Protein AF-A0A7S0VU84-F1 (afdb_monomer)

Secondary structure (DSSP, 8-state):
--------HHHHHHHHHS--STTS--PPPPPPHHHHHHHHHHHHTT-GGG-TTSEEEEEEESSGGGHHHHHH-TT-EEEEEEE---TTS-GGGGTT---EEEEEE---HHHHHTT-TTPPEEEEEEEHHHHHHIIIIIHHHHHHHHHHTT-

Radius of gyration: 16.92 Å; Cα contacts (8 Å, |Δi|>4): 179; chains: 1; bounding box: 40×41×46 Å

Sequence (151 aa):
RYVTTFESWEKAKISFSSMDSEEGVKWAKVKGPGRAFEKILRSYGGDTSRLLDLCRQNILFEAVGDLRVIAADTDVKILRIKNRLSEKRSGKDSGGYRDLLINIRIPTEETSTLGLDTHVCEVQLILTGFAKLKTLTGHRRYVQYRNAKGE

Solvent-accessible surface area (backbone atoms only — not comparable to full-atom values): 8920 Å² total; per-residue (Å²): 135,86,83,76,82,84,71,54,71,69,54,54,51,51,68,41,67,76,43,98,48,100,83,44,85,79,78,60,69,65,57,54,66,71,64,49,54,52,45,24,49,65,61,46,76,61,41,65,91,71,61,46,57,45,44,40,42,75,47,77,32,93,59,82,73,60,58,56,58,60,72,67,37,87,58,46,45,80,76,46,78,51,76,46,65,52,81,91,53,65,54,77,84,46,73,66,58,43,33,39,40,32,37,29,27,45,65,40,74,69,30,48,77,70,72,40,31,83,47,49,32,26,38,34,42,28,40,50,77,47,49,58,52,42,71,80,57,42,49,65,53,41,53,53,55,36,52,75,71,58,90

Organism: NCBI:txid464990

pLDDT: mean 76.12, std 18.34, range [30.75, 96.69]

Mean predicted aligned error: 9.65 Å

Structure (mmCIF, N/CA/C/O backbone):
data_AF-A0A7S0VU84-F1
#
_entry.id   AF-A0A7S0VU84-F1
#
loop_
_atom_site.group_PDB
_atom_site.id
_atom_site.type_symbol
_atom_site.label_atom_id
_atom_site.label_alt_id
_atom_site.label_comp_id
_atom_site.label_asym_id
_atom_site.label_entity_id
_atom_site.label_seq_id
_atom_site.pdbx_PDB_ins_code
_atom_site.Cartn_x
_atom_site.Cartn_y
_atom_site.Cartn_z
_atom_site.occupancy
_atom_site.B_iso_or_equiv
_atom_site.auth_seq_id
_atom_site.auth_comp_id
_atom_site.auth_asym_id
_atom_site.auth_atom_id
_atom_site.pdbx_PDB_model_num
ATOM 1 N N . ARG A 1 1 ? 9.376 1.992 26.069 1.00 33.91 1 ARG A N 1
ATOM 2 C CA . ARG A 1 1 ? 7.969 2.459 26.056 1.00 33.91 1 ARG A CA 1
ATOM 3 C C . ARG A 1 1 ? 7.900 3.560 25.012 1.00 33.91 1 ARG A C 1
ATOM 5 O O . ARG A 1 1 ? 8.429 4.626 25.277 1.00 33.91 1 ARG A O 1
ATOM 12 N N . TYR A 1 2 ? 7.386 3.275 23.817 1.00 32.75 2 TYR A N 1
ATOM 13 C CA . TYR A 1 2 ? 7.147 4.319 22.821 1.00 32.75 2 TYR A CA 1
ATOM 14 C C . TYR A 1 2 ? 5.818 4.973 23.183 1.00 32.75 2 TYR A C 1
ATOM 16 O O . TYR A 1 2 ? 4.806 4.283 23.283 1.00 32.75 2 TYR A O 1
ATOM 24 N N . VAL A 1 3 ? 5.852 6.264 23.498 1.00 30.75 3 VAL A N 1
ATOM 25 C CA . VAL A 1 3 ? 4.644 7.067 23.676 1.00 30.75 3 VAL A CA 1
ATOM 26 C C . VAL A 1 3 ? 4.211 7.464 22.272 1.00 30.75 3 VAL A C 1
ATOM 28 O O . VAL A 1 3 ? 4.841 8.314 21.655 1.00 30.75 3 VAL A O 1
ATOM 31 N N . THR A 1 4 ? 3.193 6.804 21.731 1.00 43.62 4 THR A N 1
ATOM 32 C CA . THR A 1 4 ? 2.531 7.240 20.500 1.00 43.62 4 THR A CA 1
ATOM 33 C C . THR A 1 4 ? 1.415 8.198 20.883 1.00 43.62 4 THR A C 1
ATOM 35 O O . THR A 1 4 ? 0.295 7.788 21.172 1.00 43.62 4 THR A O 1
ATOM 38 N N . THR A 1 5 ? 1.715 9.494 20.923 1.00 44.09 5 THR A N 1
ATOM 39 C CA . THR A 1 5 ? 0.667 10.514 20.844 1.00 44.09 5 THR A CA 1
ATOM 40 C C . THR A 1 5 ? 0.050 10.432 19.454 1.00 44.09 5 THR A C 1
ATOM 42 O O . THR A 1 5 ? 0.714 10.708 18.458 1.00 44.09 5 THR A O 1
ATOM 45 N N . PHE A 1 6 ? -1.198 9.976 19.386 1.00 45.72 6 PHE A N 1
ATOM 46 C CA . PHE A 1 6 ? -1.962 9.905 18.147 1.00 45.72 6 PHE A CA 1
ATOM 47 C C . PHE A 1 6 ? -2.490 11.311 17.829 1.00 45.72 6 PHE A C 1
ATOM 49 O O . PHE A 1 6 ? -3.310 11.852 18.571 1.00 45.72 6 PHE A O 1
ATOM 56 N N . GLU A 1 7 ? -1.979 11.936 16.769 1.00 53.94 7 GLU A N 1
ATOM 57 C CA . GLU A 1 7 ? -2.506 13.209 16.270 1.00 53.94 7 GLU A CA 1
ATOM 58 C C . GLU A 1 7 ? -3.611 12.953 15.244 1.00 53.94 7 GLU A C 1
ATOM 60 O O . GLU A 1 7 ? -3.492 12.066 14.397 1.00 53.94 7 GLU A O 1
ATOM 65 N N . SER A 1 8 ? -4.693 13.736 15.300 1.00 50.12 8 SER A N 1
ATOM 66 C CA . SER A 1 8 ? -5.757 13.636 14.301 1.00 50.12 8 SER A CA 1
ATOM 67 C C . SER A 1 8 ? -5.247 14.050 12.919 1.00 50.12 8 SER A C 1
ATOM 69 O O . SER A 1 8 ? -4.390 14.927 12.795 1.00 50.12 8 SER A O 1
ATOM 71 N N . TRP A 1 9 ? -5.806 13.443 11.868 1.00 54.84 9 TRP A N 1
ATOM 72 C CA . TRP A 1 9 ? -5.429 13.688 10.470 1.00 54.84 9 TRP A CA 1
ATOM 73 C C . TRP A 1 9 ? -5.414 15.178 10.096 1.00 54.84 9 TRP A C 1
ATOM 75 O O . TRP A 1 9 ? -4.500 15.645 9.421 1.00 54.84 9 TRP A O 1
ATOM 85 N N . GLU A 1 10 ? -6.391 15.942 10.577 1.00 53.97 10 GLU A N 1
ATOM 86 C CA . GLU A 1 10 ? -6.520 17.378 10.311 1.00 53.97 10 GLU A CA 1
ATOM 87 C C . GLU A 1 10 ? -5.409 18.179 10.991 1.00 53.97 10 GLU A C 1
ATOM 89 O O . GLU A 1 10 ? -4.820 19.067 10.375 1.00 53.97 10 GLU A O 1
ATOM 94 N N . LYS A 1 11 ? -5.063 17.812 12.231 1.00 57.25 11 LYS A N 1
ATOM 95 C CA . LYS A 1 11 ? -3.947 18.419 12.962 1.00 57.25 11 LYS A CA 1
ATOM 96 C C . LYS A 1 11 ? -2.623 18.075 12.296 1.00 57.25 11 LYS A C 1
ATOM 98 O O . LYS A 1 11 ? -1.887 18.990 11.958 1.00 57.25 11 LYS A O 1
ATOM 103 N N . ALA A 1 12 ? -2.376 16.804 11.979 1.00 56.75 12 ALA A N 1
ATOM 104 C CA . ALA A 1 12 ? -1.179 16.387 11.251 1.00 56.75 12 ALA A CA 1
ATOM 105 C C . ALA A 1 12 ? -1.062 17.085 9.880 1.00 56.75 12 ALA A C 1
ATOM 107 O O . ALA A 1 12 ? 0.024 17.429 9.427 1.00 56.75 12 ALA A O 1
ATOM 108 N N . LYS A 1 13 ? -2.174 17.362 9.198 1.00 51.16 13 LYS A N 1
ATOM 109 C CA . LYS A 1 13 ? -2.140 18.095 7.929 1.00 51.16 13 LYS A CA 1
ATOM 110 C C . LYS A 1 13 ? -1.764 19.568 8.118 1.00 51.16 13 LYS A C 1
ATOM 112 O O . LYS A 1 13 ? -0.977 20.083 7.330 1.00 51.16 13 LYS A O 1
ATOM 117 N N . ILE A 1 14 ? -2.292 20.225 9.154 1.00 54.56 14 ILE A N 1
ATOM 118 C CA . ILE A 1 14 ? -2.025 21.638 9.467 1.00 54.56 14 ILE A CA 1
ATOM 119 C C . ILE A 1 14 ? -0.592 21.818 9.980 1.00 54.56 14 ILE A C 1
ATOM 121 O O . ILE A 1 14 ? 0.154 22.591 9.379 1.00 54.56 14 ILE A O 1
ATOM 125 N N . SER A 1 15 ? -0.188 21.053 11.001 1.00 48.09 15 SER A N 1
ATOM 126 C CA . SER A 1 15 ? 1.130 21.130 11.652 1.00 4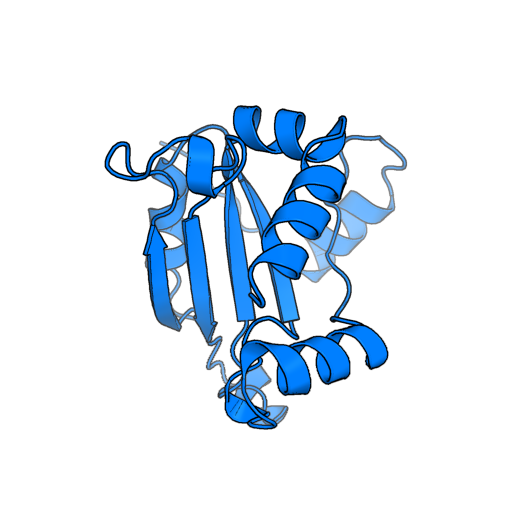8.09 15 SER A CA 1
ATOM 127 C C . SER A 1 15 ? 2.289 20.996 10.664 1.00 48.09 15 SER A C 1
ATOM 129 O O . SER A 1 15 ? 3.298 21.683 10.789 1.00 48.09 15 SER A O 1
ATOM 131 N N . PHE A 1 16 ? 2.131 20.137 9.652 1.00 48.12 16 PHE A N 1
ATOM 132 C CA . PHE A 1 16 ? 3.166 19.871 8.653 1.00 48.12 16 PHE A CA 1
ATOM 133 C C . PHE A 1 16 ? 3.031 20.712 7.375 1.00 48.12 16 PHE A C 1
ATOM 135 O O . PHE A 1 16 ? 3.970 20.757 6.588 1.00 48.12 16 PHE A O 1
ATOM 142 N N . SER A 1 17 ? 1.899 21.393 7.152 1.00 41.00 17 SER A N 1
ATOM 143 C CA . SER A 1 17 ? 1.742 22.342 6.033 1.00 41.00 17 SER A CA 1
ATOM 144 C C . SER A 1 17 ? 2.383 23.706 6.299 1.00 41.00 17 SER A C 1
ATOM 146 O O . SER A 1 17 ? 2.721 24.409 5.354 1.00 41.00 17 SER A O 1
ATOM 148 N N . SER A 1 18 ? 2.569 24.072 7.572 1.00 41.06 18 SER A N 1
ATOM 149 C CA . SER A 1 18 ? 3.209 25.325 8.001 1.00 41.06 18 SER A CA 1
ATOM 150 C C . SER A 1 18 ? 4.735 25.241 8.126 1.00 41.06 18 SER A C 1
ATOM 152 O O . SER A 1 18 ? 5.374 26.232 8.470 1.00 41.06 18 SER A O 1
ATOM 154 N N . MET A 1 19 ? 5.326 24.070 7.878 1.00 40.53 19 MET A N 1
ATOM 155 C CA . MET A 1 19 ? 6.770 23.837 7.911 1.00 40.53 19 MET A CA 1
ATOM 156 C C . MET A 1 19 ? 7.268 23.581 6.486 1.00 40.53 19 MET A C 1
ATOM 158 O O . MET A 1 19 ? 7.280 22.446 6.017 1.00 40.53 19 MET A O 1
ATOM 162 N N . ASP A 1 20 ? 7.708 24.644 5.808 1.00 40.69 20 ASP A N 1
ATOM 163 C CA . ASP A 1 20 ? 8.510 24.597 4.572 1.00 40.69 20 ASP A CA 1
ATOM 164 C C . ASP A 1 20 ? 9.936 24.062 4.858 1.00 40.69 20 ASP A C 1
ATOM 166 O O . ASP A 1 20 ? 10.945 24.666 4.498 1.00 40.69 20 ASP A O 1
ATOM 170 N N . SER A 1 21 ? 10.050 22.932 5.561 1.00 40.69 21 SER A N 1
ATOM 171 C CA . SER A 1 21 ? 11.317 22.235 5.787 1.00 40.69 21 SER A CA 1
ATOM 172 C C . SER A 1 21 ? 11.339 20.909 5.026 1.00 40.69 21 SER A C 1
ATOM 174 O O . SER A 1 21 ? 10.317 20.245 4.840 1.00 40.69 21 SER A O 1
ATOM 176 N N . GLU A 1 22 ? 12.531 20.483 4.599 1.00 46.31 22 GLU A N 1
ATOM 177 C CA . GLU A 1 22 ? 12.781 19.187 3.941 1.00 46.31 22 GLU A CA 1
ATOM 178 C C . GLU A 1 22 ? 12.373 17.955 4.794 1.00 46.31 22 GLU A C 1
ATOM 180 O O . GLU A 1 22 ? 12.471 16.820 4.326 1.00 46.31 22 GLU A O 1
ATOM 185 N N . GLU A 1 23 ? 11.878 18.166 6.019 1.00 51.22 23 GLU A N 1
ATOM 186 C CA . GLU A 1 23 ? 11.464 17.161 7.009 1.00 51.22 23 GLU A CA 1
ATOM 187 C C . GLU A 1 23 ? 9.938 16.925 7.065 1.00 51.22 23 GLU A C 1
ATOM 189 O O . GLU A 1 23 ? 9.455 16.141 7.883 1.00 51.22 23 GLU A O 1
ATOM 194 N N . GLY A 1 24 ? 9.154 17.567 6.192 1.00 52.56 24 GLY A N 1
ATOM 195 C CA . GLY A 1 24 ? 7.699 17.395 6.140 1.00 52.56 24 GLY A CA 1
ATOM 196 C C . GLY A 1 24 ? 7.231 16.028 5.609 1.00 52.56 24 GLY A C 1
ATOM 197 O O . GLY A 1 24 ? 7.842 15.422 4.721 1.00 52.56 24 GLY A O 1
ATOM 198 N N . VAL A 1 25 ? 6.083 15.539 6.101 1.00 62.53 25 VAL A N 1
ATOM 199 C CA . VAL A 1 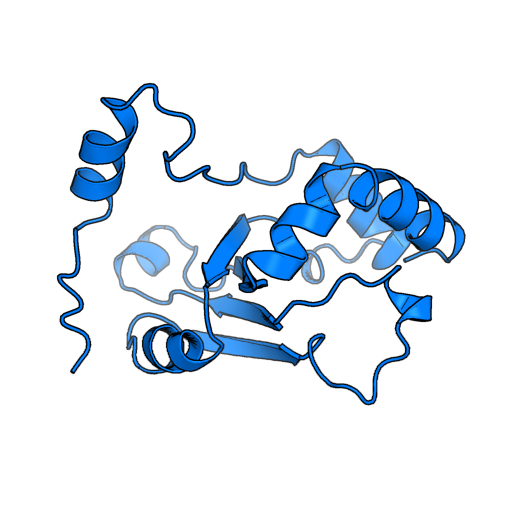25 ? 5.460 14.306 5.585 1.00 62.53 25 VAL A CA 1
ATOM 200 C C . VAL A 1 25 ? 5.018 14.506 4.135 1.00 62.53 25 VAL A C 1
ATOM 202 O O . VAL A 1 25 ? 4.068 15.229 3.833 1.00 62.53 25 VAL A O 1
ATOM 205 N N . LYS A 1 26 ? 5.675 13.804 3.208 1.00 71.31 26 LYS A N 1
ATOM 206 C CA . LYS A 1 26 ? 5.289 13.809 1.795 1.00 71.31 26 LYS A CA 1
ATOM 207 C C . LYS A 1 26 ? 4.170 12.808 1.527 1.00 71.31 26 LYS A C 1
ATOM 209 O O . LYS A 1 26 ? 4.395 11.601 1.419 1.00 71.31 26 LYS A O 1
ATOM 214 N N . TRP A 1 27 ? 2.964 13.327 1.343 1.00 79.44 27 TRP A N 1
ATOM 215 C CA . TRP A 1 27 ? 1.798 12.524 0.990 1.00 79.44 27 TRP A CA 1
ATOM 216 C C . TRP A 1 27 ? 1.839 12.072 -0.469 1.00 79.44 27 TRP A C 1
ATOM 218 O O . TRP A 1 27 ? 2.092 12.855 -1.393 1.00 79.44 27 TRP A O 1
ATOM 228 N N . ALA A 1 28 ? 1.589 10.786 -0.695 1.00 85.06 28 ALA A N 1
ATOM 229 C CA . ALA A 1 28 ? 1.441 10.262 -2.038 1.00 85.06 28 ALA A CA 1
ATOM 230 C C . ALA A 1 28 ? 0.133 10.750 -2.673 1.00 85.06 28 ALA A C 1
ATOM 232 O O . ALA A 1 28 ? -0.934 10.752 -2.066 1.00 85.06 28 ALA A O 1
ATOM 233 N N . LYS A 1 29 ? 0.222 11.135 -3.947 1.00 89.12 2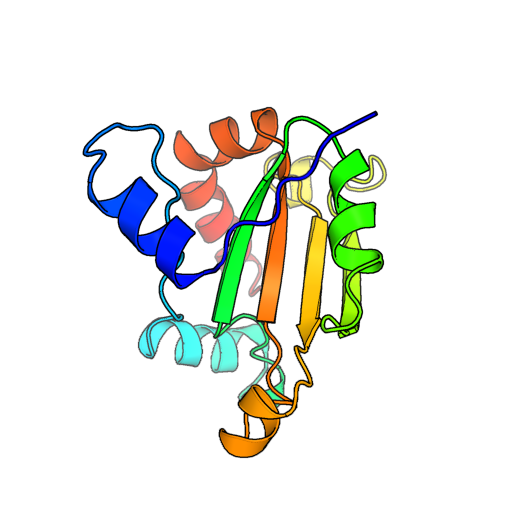9 LYS A N 1
ATOM 234 C CA . LYS A 1 29 ? -0.957 11.404 -4.770 1.00 89.12 29 LYS A CA 1
ATOM 235 C C . LYS A 1 29 ? -1.616 10.087 -5.175 1.00 89.12 29 LYS A C 1
ATOM 237 O O . LYS A 1 29 ? -0.918 9.093 -5.420 1.00 89.12 29 LYS A O 1
ATOM 242 N N . VAL A 1 30 ? -2.936 10.128 -5.352 1.00 92.62 30 VAL A N 1
ATOM 243 C CA . VAL A 1 30 ? -3.680 9.074 -6.052 1.00 92.62 30 VAL A CA 1
ATOM 244 C C . VAL A 1 30 ? -3.027 8.826 -7.410 1.00 92.62 30 VAL A C 1
ATOM 246 O O . VAL A 1 30 ? -2.534 9.746 -8.074 1.00 92.62 30 VAL A O 1
ATOM 249 N N . LYS A 1 31 ? -2.955 7.557 -7.808 1.00 92.56 31 LYS A N 1
ATOM 250 C CA . LYS A 1 31 ? -2.337 7.181 -9.079 1.00 92.56 31 LYS A CA 1
ATOM 251 C C . LYS A 1 31 ? -3.072 7.852 -10.244 1.00 92.56 31 LYS A C 1
ATOM 253 O O . LYS A 1 31 ? -4.278 7.707 -10.391 1.00 92.56 31 LYS A O 1
ATOM 258 N N . GLY A 1 32 ? -2.314 8.547 -11.093 1.00 94.25 32 GLY A N 1
ATOM 259 C CA . GLY A 1 32 ? -2.868 9.215 -12.268 1.00 94.25 32 GLY A CA 1
ATOM 260 C C . GLY A 1 32 ? -3.482 8.227 -13.279 1.00 94.25 32 GLY A C 1
ATOM 261 O O . GLY A 1 32 ? -2.945 7.122 -13.430 1.00 94.25 32 GLY A O 1
ATOM 262 N N . PRO A 1 33 ? -4.534 8.623 -14.022 1.00 94.25 33 PRO A N 1
ATOM 263 C CA . PRO A 1 33 ? -5.294 7.729 -14.901 1.00 94.25 33 PRO A CA 1
ATOM 264 C C . PRO A 1 33 ? -4.439 6.969 -15.920 1.00 94.25 33 PRO A C 1
ATOM 266 O O . PRO A 1 33 ? -4.520 5.748 -15.996 1.00 94.25 33 PRO A O 1
ATOM 269 N N . GLY A 1 34 ? -3.544 7.651 -16.646 1.00 95.12 34 GLY A N 1
ATOM 270 C CA . GLY A 1 34 ? -2.707 6.999 -17.665 1.00 95.12 34 GLY A CA 1
ATOM 271 C C . GLY A 1 34 ? -1.826 5.879 -17.099 1.00 95.12 34 GLY A C 1
ATOM 272 O O . GLY A 1 34 ? -1.705 4.812 -17.693 1.00 95.12 34 GLY A O 1
ATOM 273 N N . ARG A 1 35 ? -1.278 6.072 -15.891 1.00 92.38 35 ARG A N 1
ATOM 274 C CA . ARG A 1 35 ? -0.473 5.052 -15.198 1.00 92.38 35 ARG A CA 1
ATOM 275 C C . ARG A 1 35 ? -1.325 3.911 -14.645 1.00 92.38 35 ARG A C 1
ATOM 277 O O . ARG A 1 35 ? -0.819 2.797 -14.533 1.00 92.38 35 ARG A O 1
ATOM 284 N N . ALA A 1 36 ? -2.574 4.184 -14.269 1.00 94.44 36 ALA A N 1
ATOM 285 C CA . ALA A 1 36 ? -3.530 3.158 -13.864 1.00 94.44 36 ALA A CA 1
ATOM 286 C C . ALA A 1 36 ? -3.891 2.260 -15.053 1.00 94.44 36 ALA A C 1
ATOM 288 O O . ALA A 1 36 ? -3.689 1.050 -14.968 1.00 94.44 36 ALA A O 1
ATOM 289 N N . PHE A 1 37 ? -4.308 2.854 -16.175 1.00 95.12 37 PHE A N 1
ATOM 290 C CA . PHE A 1 37 ? -4.623 2.133 -17.411 1.00 95.12 37 PHE A CA 1
ATOM 291 C C . PHE A 1 37 ? -3.452 1.288 -17.906 1.00 95.12 37 PHE A C 1
ATOM 293 O O . PHE A 1 37 ? -3.616 0.096 -18.154 1.00 95.12 37 PHE A O 1
ATOM 300 N N . GLU A 1 38 ? -2.254 1.873 -17.987 1.00 93.50 38 GLU A N 1
ATOM 301 C CA . GLU A 1 38 ? -1.058 1.148 -18.416 1.00 93.50 38 GLU A CA 1
ATOM 302 C C . GLU A 1 38 ? -0.811 -0.096 -17.549 1.00 93.50 38 GLU A C 1
ATOM 304 O O . GLU A 1 38 ? -0.532 -1.169 -18.077 1.00 93.50 38 GLU A O 1
ATOM 309 N N . LYS A 1 39 ? -0.953 0.029 -16.224 1.00 90.62 39 LYS A N 1
ATOM 310 C CA . LYS A 1 39 ? -0.738 -1.082 -15.291 1.00 90.62 39 LYS A CA 1
ATOM 311 C C . LYS A 1 39 ? -1.821 -2.157 -15.407 1.00 90.62 39 LYS A C 1
ATOM 313 O O . LYS A 1 39 ? -1.499 -3.340 -15.380 1.00 90.62 39 LYS A O 1
ATOM 318 N N . ILE A 1 40 ? -3.084 -1.757 -15.553 1.00 94.19 40 ILE A N 1
ATOM 319 C CA . ILE A 1 40 ? -4.208 -2.685 -15.738 1.00 94.19 40 ILE A CA 1
ATOM 320 C C . ILE A 1 40 ? -4.005 -3.525 -17.002 1.00 94.19 40 ILE A C 1
ATOM 322 O O . ILE A 1 40 ? -4.101 -4.750 -16.955 1.00 94.19 40 ILE A O 1
ATOM 326 N N . LEU A 1 41 ? -3.674 -2.879 -18.121 1.00 93.56 41 LEU A N 1
ATOM 327 C CA . LEU A 1 41 ? -3.499 -3.569 -19.396 1.00 93.56 41 LEU A CA 1
ATOM 328 C C . LEU A 1 41 ? -2.245 -4.450 -19.404 1.00 93.56 41 LEU A C 1
ATOM 330 O O . LEU A 1 41 ? -2.323 -5.606 -19.806 1.00 93.56 41 LEU A O 1
ATOM 334 N N . ARG A 1 42 ? -1.101 -3.931 -18.937 1.00 89.94 42 ARG A N 1
ATOM 335 C CA . ARG A 1 42 ? 0.183 -4.647 -19.019 1.00 89.94 42 ARG A CA 1
ATOM 336 C C . ARG A 1 42 ? 0.323 -5.762 -17.991 1.00 89.94 42 ARG A C 1
ATOM 338 O O . ARG A 1 42 ? 0.769 -6.845 -18.345 1.00 89.94 42 ARG A O 1
ATOM 345 N N . SER A 1 43 ? -0.049 -5.506 -16.738 1.00 88.38 43 SER A N 1
ATOM 346 C CA . SER A 1 43 ? 0.249 -6.420 -15.628 1.00 88.38 43 SER A CA 1
ATOM 347 C C . SER A 1 43 ? -0.938 -7.314 -15.260 1.00 88.38 43 SER A C 1
ATOM 349 O O . SER A 1 43 ? -0.747 -8.367 -14.649 1.00 88.38 43 SER A O 1
ATOM 351 N N . TYR A 1 44 ? -2.168 -6.895 -15.585 1.00 90.69 44 TYR A N 1
ATOM 352 C CA . TYR A 1 44 ? -3.393 -7.556 -15.118 1.00 90.69 44 TYR A CA 1
ATOM 353 C C . TYR A 1 44 ? -4.344 -7.995 -16.235 1.00 90.69 44 TYR A C 1
ATOM 355 O O . TYR A 1 44 ? -5.421 -8.502 -15.931 1.00 90.69 44 TYR A O 1
ATOM 363 N N . GLY A 1 45 ? -3.956 -7.852 -17.507 1.00 90.81 45 GLY A N 1
ATOM 364 C CA . GLY A 1 45 ? -4.746 -8.337 -18.643 1.00 90.81 45 GLY A CA 1
ATOM 365 C C . GLY A 1 45 ? -6.109 -7.656 -18.787 1.00 90.81 45 GLY A C 1
ATOM 366 O O . GLY A 1 45 ? -7.057 -8.287 -19.235 1.00 90.81 45 GLY A O 1
ATOM 367 N N . GLY A 1 46 ? -6.229 -6.392 -18.369 1.00 92.44 46 GLY A N 1
ATOM 368 C CA . GLY A 1 46 ? -7.489 -5.642 -18.433 1.00 92.44 46 GLY A CA 1
ATOM 369 C C . GLY A 1 46 ? -8.358 -5.731 -17.175 1.00 92.44 46 GLY A C 1
ATOM 370 O O . GLY A 1 46 ? -9.298 -4.953 -17.042 1.00 92.44 46 GLY A O 1
ATOM 371 N N . ASP A 1 47 ? -8.031 -6.607 -16.223 1.00 93.88 47 ASP A N 1
ATOM 372 C CA . ASP A 1 47 ? -8.794 -6.749 -14.982 1.00 93.88 47 ASP A CA 1
ATOM 373 C C . ASP A 1 47 ? -8.520 -5.583 -14.015 1.00 93.88 47 ASP A C 1
ATOM 375 O O . ASP A 1 47 ? -7.468 -5.490 -13.368 1.00 93.88 47 ASP A O 1
ATOM 379 N N . THR A 1 48 ? -9.492 -4.677 -13.918 1.00 93.06 48 THR A N 1
ATOM 380 C CA . THR A 1 48 ? -9.428 -3.473 -13.082 1.00 93.06 48 THR A CA 1
ATOM 381 C C . THR A 1 48 ? -9.466 -3.791 -11.588 1.00 93.06 48 THR A C 1
ATOM 383 O O . THR A 1 48 ? -8.872 -3.048 -10.803 1.00 93.06 48 THR A O 1
ATOM 386 N N . SER A 1 49 ? -10.072 -4.916 -11.184 1.00 91.50 49 SER A N 1
ATOM 387 C CA . SER A 1 49 ? -10.194 -5.321 -9.773 1.00 91.50 49 SER A CA 1
ATOM 388 C C . SER A 1 49 ? -8.838 -5.614 -9.119 1.00 91.50 49 SER A C 1
ATOM 390 O O . SER A 1 49 ? -8.694 -5.603 -7.896 1.00 91.50 49 SER A O 1
ATOM 392 N N . ARG A 1 50 ? -7.802 -5.828 -9.938 1.00 92.69 50 ARG A N 1
ATOM 393 C CA . ARG A 1 50 ? -6.434 -6.142 -9.507 1.00 92.69 50 ARG A CA 1
ATOM 394 C C . ARG A 1 50 ? -5.554 -4.905 -9.321 1.00 92.69 50 ARG A C 1
ATOM 396 O O . ARG A 1 50 ? -4.403 -5.029 -8.885 1.00 92.69 50 ARG A O 1
ATOM 403 N N . LEU A 1 51 ? -6.065 -3.702 -9.600 1.00 95.19 51 LEU A N 1
ATOM 404 C CA . LEU A 1 51 ? -5.353 -2.447 -9.351 1.00 95.19 51 LEU A CA 1
ATOM 405 C C . LEU A 1 51 ? -5.453 -2.026 -7.876 1.00 95.19 51 LEU A C 1
ATOM 407 O O . LEU A 1 51 ? -6.225 -1.152 -7.503 1.00 95.19 51 LEU A O 1
ATOM 411 N N . LEU A 1 52 ? -4.613 -2.630 -7.036 1.00 95.19 52 LEU A N 1
ATOM 412 C CA . LEU A 1 52 ? -4.657 -2.447 -5.577 1.00 95.19 52 LEU A CA 1
ATOM 413 C C . LEU A 1 52 ? -3.832 -1.265 -5.043 1.00 95.19 52 LEU A C 1
ATOM 415 O O . LEU A 1 52 ? -3.753 -1.071 -3.839 1.00 95.19 52 LEU A O 1
ATOM 419 N N . ASP A 1 53 ? -3.177 -0.501 -5.919 1.00 94.69 53 ASP A N 1
ATOM 420 C CA . ASP A 1 53 ? -2.306 0.616 -5.536 1.00 94.69 53 ASP A CA 1
ATOM 421 C C . ASP A 1 53 ? -2.814 1.964 -6.062 1.00 94.69 53 ASP A C 1
ATOM 423 O O . ASP A 1 53 ? -2.018 2.877 -6.303 1.00 94.69 53 ASP A O 1
ATOM 427 N N . LEU A 1 54 ? -4.121 2.090 -6.316 1.00 94.75 54 LEU A N 1
ATOM 428 C CA . LEU A 1 54 ? -4.734 3.354 -6.735 1.00 94.75 54 LEU A CA 1
ATOM 429 C C . LEU A 1 54 ? -4.550 4.421 -5.642 1.00 94.75 54 LEU A C 1
ATOM 431 O O . LEU A 1 54 ? -3.937 5.461 -5.907 1.00 94.75 54 LEU A O 1
ATOM 435 N N . CYS A 1 55 ? -4.992 4.104 -4.420 1.00 94.75 55 CYS A N 1
ATOM 436 C CA . CYS A 1 55 ? -4.624 4.792 -3.189 1.00 94.75 55 CYS A CA 1
ATOM 437 C C . CYS A 1 55 ? -3.434 4.071 -2.547 1.00 94.75 55 CYS A C 1
ATOM 439 O O . CYS A 1 55 ? -3.437 2.848 -2.388 1.00 94.75 55 CYS A O 1
ATOM 441 N N . ARG A 1 56 ? -2.374 4.814 -2.229 1.00 94.06 56 ARG A N 1
ATOM 442 C CA . ARG A 1 56 ? -1.147 4.229 -1.685 1.00 94.06 56 ARG A CA 1
ATOM 443 C C . ARG A 1 56 ? -0.368 5.228 -0.854 1.00 94.06 56 ARG A C 1
ATOM 445 O O . ARG A 1 56 ? -0.424 6.412 -1.166 1.00 94.06 56 ARG A O 1
ATOM 452 N N . GLN A 1 57 ? 0.422 4.753 0.103 1.00 91.31 57 GLN A N 1
ATOM 453 C CA . GLN A 1 57 ? 1.346 5.589 0.867 1.00 91.31 57 GLN A CA 1
ATOM 454 C C . GLN A 1 57 ? 2.630 4.837 1.228 1.00 91.31 57 GLN A C 1
ATOM 456 O O . GLN A 1 57 ? 2.630 3.619 1.398 1.00 91.31 57 GLN A O 1
ATOM 461 N N . ASN A 1 58 ? 3.736 5.573 1.342 1.00 86.75 58 ASN A N 1
ATOM 462 C CA . ASN A 1 58 ? 4.960 5.046 1.939 1.00 86.75 58 ASN A CA 1
ATOM 463 C C . ASN A 1 58 ? 5.063 5.565 3.368 1.00 86.75 58 ASN A C 1
ATOM 465 O O . ASN A 1 58 ? 4.916 6.767 3.581 1.00 86.75 58 ASN A O 1
ATOM 469 N N . ILE A 1 59 ? 5.378 4.686 4.310 1.00 84.94 59 ILE A N 1
ATOM 470 C CA . ILE A 1 59 ? 5.727 5.078 5.672 1.00 84.94 59 ILE A CA 1
ATOM 471 C C . ILE A 1 59 ? 7.187 4.690 5.893 1.00 84.94 59 ILE A C 1
ATOM 473 O O . ILE A 1 59 ? 7.602 3.570 5.573 1.00 84.94 59 ILE A O 1
ATOM 477 N N . LEU A 1 60 ? 7.979 5.662 6.341 1.00 82.06 60 LEU A N 1
ATOM 478 C CA . LEU A 1 60 ? 9.396 5.482 6.614 1.00 82.06 60 LEU A CA 1
ATOM 479 C C . LEU A 1 60 ? 9.584 5.106 8.077 1.00 82.06 60 LEU A C 1
ATOM 481 O O . LEU A 1 60 ? 8.976 5.720 8.947 1.00 82.06 60 LEU A O 1
ATOM 485 N N . PHE A 1 61 ? 10.443 4.126 8.328 1.00 75.56 61 PHE A N 1
ATOM 486 C CA . PHE A 1 61 ? 10.747 3.668 9.679 1.00 75.56 61 PHE A CA 1
ATOM 487 C C . PHE A 1 61 ? 12.245 3.492 9.858 1.00 75.56 61 PHE A C 1
ATOM 489 O O . PHE A 1 61 ? 12.954 3.133 8.917 1.00 75.56 61 PHE A O 1
ATOM 496 N N . GLU A 1 62 ? 12.723 3.682 11.079 1.00 72.00 62 GLU A N 1
ATOM 497 C CA . GLU A 1 62 ? 14.098 3.335 11.440 1.00 72.00 62 GLU A CA 1
ATOM 498 C C . GLU A 1 62 ? 14.220 1.834 11.770 1.00 72.00 62 GLU A C 1
ATOM 500 O O . GLU A 1 62 ? 15.278 1.237 11.578 1.00 72.00 62 GLU A O 1
ATOM 505 N N . ALA A 1 63 ? 13.126 1.188 12.207 1.00 67.62 63 ALA A N 1
ATOM 506 C CA . ALA A 1 63 ? 13.097 -0.225 12.586 1.00 67.62 63 ALA A CA 1
ATOM 507 C C . ALA A 1 63 ? 11.763 -0.920 12.240 1.00 67.62 63 ALA A C 1
ATOM 509 O O . ALA A 1 63 ? 10.724 -0.299 12.078 1.00 67.62 63 ALA A O 1
ATOM 510 N N . VAL A 1 64 ? 11.770 -2.256 12.155 1.00 64.31 64 VAL A N 1
ATOM 511 C CA . VAL A 1 64 ? 10.598 -3.074 11.754 1.00 64.31 64 VAL A CA 1
ATOM 512 C C . VAL A 1 64 ? 9.511 -3.166 12.849 1.00 64.31 64 VAL A C 1
ATOM 514 O O . VAL A 1 64 ? 8.419 -3.678 12.601 1.00 64.31 64 VAL A O 1
ATOM 517 N N . GLY A 1 65 ? 9.780 -2.666 14.063 1.00 62.34 65 GLY A N 1
ATOM 518 C CA . GLY A 1 65 ? 8.862 -2.731 15.211 1.00 62.34 65 GLY A CA 1
ATOM 519 C C . GLY A 1 65 ? 7.500 -2.064 14.981 1.00 62.34 65 GLY A C 1
ATOM 520 O O . GLY A 1 65 ? 6.512 -2.454 15.606 1.00 62.34 65 GLY A O 1
ATOM 521 N N . ASP A 1 66 ? 7.426 -1.143 14.026 1.00 66.31 66 ASP A N 1
ATOM 522 C CA . ASP A 1 66 ? 6.277 -0.265 13.813 1.00 66.31 66 ASP A CA 1
ATOM 523 C C . ASP A 1 66 ? 5.092 -0.936 13.095 1.00 66.31 66 ASP A C 1
ATOM 525 O O . ASP A 1 66 ? 3.962 -0.457 13.169 1.00 66.31 66 ASP A O 1
ATOM 529 N N . LEU A 1 67 ? 5.289 -2.121 12.496 1.00 71.81 67 LEU A N 1
ATOM 530 C CA . LEU A 1 67 ? 4.190 -2.918 11.925 1.00 71.81 67 LEU A CA 1
ATOM 531 C C . LEU A 1 67 ? 3.129 -3.288 12.976 1.00 71.81 67 LEU A C 1
ATOM 533 O O . LEU A 1 67 ? 1.953 -3.439 12.648 1.00 71.81 67 LEU A O 1
ATOM 537 N N . ARG A 1 68 ? 3.542 -3.435 14.241 1.00 78.00 68 ARG A N 1
ATOM 538 C CA . ARG A 1 68 ? 2.639 -3.780 15.346 1.00 78.00 68 ARG A CA 1
ATOM 539 C C . ARG A 1 68 ? 1.593 -2.700 15.595 1.00 78.00 68 ARG A C 1
ATOM 541 O O . ARG A 1 68 ? 0.495 -3.046 16.000 1.00 78.00 68 ARG A O 1
ATOM 548 N N . VAL A 1 69 ? 1.922 -1.434 15.332 1.00 81.75 69 VAL A N 1
ATOM 549 C CA . VAL A 1 69 ? 0.988 -0.313 15.496 1.00 81.75 69 VAL A CA 1
ATOM 550 C C . VAL A 1 69 ? -0.142 -0.430 14.477 1.00 81.75 69 VAL A C 1
ATOM 552 O O . VAL A 1 69 ? -1.302 -0.428 14.862 1.00 81.75 69 VAL A O 1
ATOM 555 N N . ILE A 1 70 ? 0.194 -0.655 13.202 1.00 83.00 70 ILE A N 1
ATOM 556 C CA . ILE A 1 70 ? -0.798 -0.853 12.130 1.00 83.00 70 ILE A CA 1
ATOM 557 C C . ILE A 1 70 ? -1.655 -2.096 12.398 1.00 83.00 70 ILE A C 1
ATOM 559 O O . ILE A 1 70 ? -2.850 -2.092 12.144 1.00 83.00 70 ILE A O 1
ATOM 563 N N . ALA A 1 71 ? -1.047 -3.175 12.897 1.00 85.31 71 ALA A N 1
ATOM 564 C CA . ALA A 1 71 ? -1.762 -4.417 13.183 1.00 85.31 71 ALA A CA 1
ATOM 565 C C . ALA A 1 71 ? -2.655 -4.350 14.435 1.00 85.31 71 ALA A C 1
ATOM 567 O O . ALA A 1 71 ? -3.529 -5.200 14.586 1.00 85.31 71 ALA A O 1
ATOM 568 N N . ALA A 1 72 ? -2.409 -3.399 15.338 1.00 87.62 72 ALA A N 1
ATOM 569 C CA . ALA A 1 72 ? -3.204 -3.193 16.547 1.00 87.62 72 ALA A CA 1
ATOM 570 C C . ALA A 1 72 ? -4.365 -2.207 16.339 1.00 87.62 72 ALA A C 1
ATOM 572 O O . ALA A 1 72 ? -5.226 -2.104 17.209 1.00 87.62 72 ALA A O 1
ATOM 573 N N . ASP A 1 73 ? -4.378 -1.486 15.219 1.00 89.94 73 ASP A N 1
ATOM 574 C CA . ASP A 1 73 ? -5.422 -0.528 14.879 1.00 89.94 73 ASP A CA 1
ATOM 575 C C . ASP A 1 73 ? -6.710 -1.261 14.471 1.00 89.94 73 ASP A C 1
ATOM 577 O O . ASP A 1 73 ? -6.729 -2.037 13.513 1.00 89.94 73 ASP A O 1
ATOM 581 N N . THR A 1 74 ? -7.790 -1.032 15.221 1.00 91.31 74 THR A N 1
ATOM 582 C CA . THR A 1 74 ? -9.088 -1.686 15.009 1.00 91.31 74 THR A CA 1
ATOM 583 C C . THR A 1 74 ? -9.796 -1.215 13.747 1.00 91.31 74 THR A C 1
ATOM 585 O O . THR A 1 74 ? -10.615 -1.958 13.205 1.00 91.31 74 THR A O 1
ATOM 588 N N . ASP A 1 75 ? -9.452 -0.027 13.251 1.00 93.69 75 ASP A N 1
ATOM 589 C CA . ASP A 1 75 ? -10.030 0.537 12.034 1.00 93.69 75 ASP A CA 1
ATOM 590 C C . ASP A 1 75 ? -9.322 0.010 10.781 1.00 93.69 75 ASP A C 1
ATOM 592 O O . ASP A 1 75 ? -9.773 0.241 9.659 1.00 93.69 75 ASP A O 1
ATOM 596 N N . VAL A 1 76 ? -8.221 -0.734 10.939 1.00 93.69 76 VAL A N 1
ATOM 597 C CA . VAL A 1 76 ? -7.417 -1.252 9.834 1.00 93.69 76 VAL A CA 1
ATOM 598 C C . VAL A 1 76 ? -7.595 -2.758 9.683 1.00 93.69 76 VAL A C 1
ATOM 600 O O . VAL A 1 76 ? -7.218 -3.569 10.525 1.00 93.69 76 VAL A O 1
ATOM 603 N N . LYS A 1 77 ? -8.065 -3.173 8.506 1.00 95.31 77 LYS A N 1
ATOM 604 C CA . LYS A 1 77 ? -8.113 -4.581 8.107 1.00 95.31 77 LYS A CA 1
ATOM 605 C C . LYS A 1 77 ? -6.971 -4.919 7.157 1.00 95.31 77 LYS A C 1
ATOM 607 O O . LYS A 1 77 ? -7.002 -4.570 5.976 1.00 95.31 77 LYS A O 1
ATOM 612 N N . ILE A 1 78 ? -5.986 -5.671 7.640 1.00 94.94 78 ILE A N 1
ATOM 613 C CA . ILE A 1 78 ? -4.889 -6.184 6.809 1.00 94.94 78 ILE A CA 1
ATOM 614 C C . ILE A 1 78 ? -5.396 -7.328 5.921 1.00 94.94 78 ILE A C 1
ATOM 616 O O . ILE A 1 78 ? -5.939 -8.318 6.402 1.00 94.94 78 ILE A O 1
ATOM 620 N N . LEU A 1 79 ? -5.187 -7.212 4.608 1.00 95.31 79 LEU A N 1
ATOM 621 C CA . LEU A 1 79 ? -5.604 -8.214 3.617 1.00 95.31 79 LEU A CA 1
ATOM 622 C C . LEU A 1 79 ? -4.449 -9.089 3.152 1.00 95.31 79 LEU A C 1
ATOM 624 O O . LEU A 1 79 ? -4.618 -10.272 2.869 1.00 95.31 79 LEU A O 1
ATOM 628 N N . ARG A 1 80 ? -3.272 -8.481 2.995 1.00 94.25 80 ARG A N 1
ATOM 629 C CA . ARG A 1 80 ? -2.087 -9.153 2.471 1.00 94.25 80 ARG A CA 1
ATOM 630 C C . ARG A 1 80 ? -0.835 -8.450 2.953 1.00 94.25 80 ARG A C 1
ATOM 632 O O . ARG A 1 80 ? -0.745 -7.232 2.856 1.00 94.25 80 ARG A O 1
ATOM 639 N N . ILE A 1 81 ? 0.164 -9.235 3.342 1.00 91.00 81 ILE A N 1
ATOM 640 C CA . ILE A 1 81 ? 1.525 -8.759 3.587 1.00 91.00 81 ILE A CA 1
ATOM 641 C C . ILE A 1 81 ? 2.453 -9.447 2.587 1.00 91.00 81 ILE A C 1
ATOM 643 O O . ILE A 1 81 ? 2.526 -10.673 2.514 1.00 91.00 81 ILE A O 1
ATOM 647 N N . LYS A 1 82 ? 3.179 -8.661 1.794 1.00 87.69 82 LYS A N 1
ATOM 648 C CA . LYS A 1 82 ? 4.256 -9.134 0.923 1.00 87.69 82 LYS A CA 1
ATOM 649 C C . LYS A 1 82 ? 5.576 -8.671 1.525 1.00 87.69 82 LYS A C 1
ATOM 651 O O . LYS A 1 82 ? 6.025 -7.557 1.265 1.00 87.69 82 LYS A O 1
ATOM 656 N N . ASN A 1 83 ? 6.208 -9.555 2.296 1.00 84.56 83 ASN A N 1
ATOM 657 C CA . ASN A 1 83 ? 7.523 -9.288 2.863 1.00 84.56 83 ASN A CA 1
ATOM 658 C C . ASN A 1 83 ? 8.580 -9.274 1.747 1.00 84.56 83 ASN A C 1
ATOM 660 O O . ASN A 1 83 ? 8.870 -10.302 1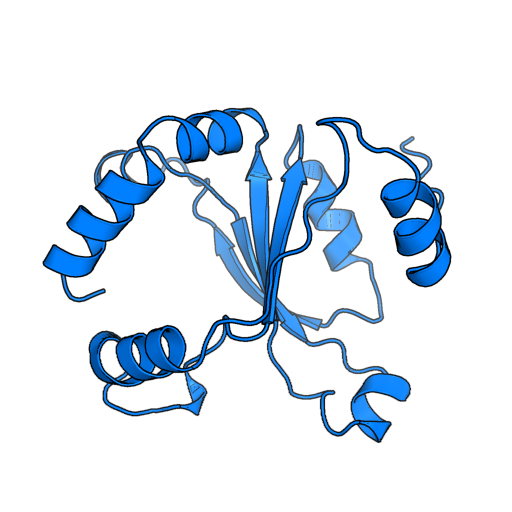.129 1.00 84.56 83 ASN A O 1
ATOM 664 N N . ARG A 1 84 ? 9.124 -8.093 1.440 1.00 79.00 84 ARG A N 1
ATOM 665 C CA . ARG A 1 84 ? 10.252 -7.927 0.514 1.00 79.00 84 ARG A CA 1
ATOM 666 C C . ARG A 1 84 ? 11.536 -7.529 1.232 1.00 79.00 84 ARG A C 1
ATOM 668 O O . ARG A 1 84 ? 12.507 -7.253 0.541 1.00 79.00 84 ARG A O 1
ATOM 675 N N . LEU A 1 85 ? 11.557 -7.564 2.566 1.00 72.38 85 LEU A N 1
ATOM 676 C CA . LEU A 1 85 ? 12.756 -7.438 3.397 1.00 72.38 85 LEU A CA 1
ATOM 677 C C . LEU A 1 85 ? 13.509 -8.769 3.548 1.00 72.38 85 LEU A C 1
ATOM 679 O O . LEU A 1 85 ? 14.699 -8.752 3.827 1.00 72.38 85 LEU A O 1
ATOM 683 N N . SER A 1 86 ? 12.839 -9.915 3.371 1.00 66.81 86 SER A N 1
ATOM 684 C CA . SER A 1 86 ? 13.432 -11.232 3.651 1.00 66.81 86 SER A CA 1
ATOM 685 C C . SER A 1 86 ? 14.744 -11.475 2.892 1.00 66.81 86 SER A C 1
ATOM 687 O O . SER A 1 86 ? 14.772 -11.353 1.665 1.00 66.81 86 SER A O 1
ATOM 689 N N . GLU A 1 87 ? 15.778 -11.944 3.590 1.00 59.88 87 GLU A N 1
ATOM 690 C CA . GLU A 1 87 ? 17.092 -12.294 3.018 1.00 59.88 87 GLU A CA 1
ATOM 691 C C . GLU A 1 87 ? 17.019 -13.367 1.925 1.00 59.88 87 GLU A C 1
ATOM 693 O O . GLU A 1 87 ? 17.816 -13.365 0.992 1.00 59.88 87 GLU A O 1
ATOM 698 N N . LYS A 1 88 ? 15.998 -14.234 1.976 1.00 57.06 88 LYS A N 1
ATOM 699 C CA . LYS A 1 88 ? 15.728 -15.261 0.954 1.00 57.06 88 LYS A CA 1
ATOM 700 C C . LYS A 1 88 ? 15.399 -14.687 -0.432 1.00 57.06 88 LYS A C 1
ATOM 702 O O . LYS A 1 88 ? 15.347 -15.433 -1.404 1.00 57.06 88 LYS A O 1
ATOM 707 N N . ARG A 1 89 ? 15.155 -13.376 -0.546 1.00 55.59 89 ARG A N 1
ATOM 708 C CA . ARG A 1 89 ? 15.023 -12.683 -1.833 1.00 55.59 89 ARG A CA 1
ATOM 709 C C . ARG A 1 89 ? 16.401 -12.238 -2.306 1.00 55.59 89 ARG A C 1
ATOM 711 O O . ARG A 1 89 ? 17.079 -11.494 -1.599 1.00 55.59 89 ARG A O 1
ATOM 718 N N . SER A 1 90 ? 16.790 -12.601 -3.528 1.00 53.78 90 SER A N 1
ATOM 719 C CA . SER A 1 90 ? 18.054 -12.121 -4.089 1.00 53.78 90 SER A CA 1
ATOM 720 C C . SER A 1 90 ? 18.039 -10.587 -4.203 1.00 53.78 90 SER A C 1
ATOM 722 O O . SER A 1 90 ? 17.028 -9.967 -4.540 1.00 53.78 90 SER A O 1
ATOM 724 N N . GLY A 1 91 ? 19.154 -9.920 -3.885 1.00 56.62 91 GLY A N 1
ATOM 725 C CA . GLY A 1 91 ? 19.325 -8.473 -4.124 1.00 56.62 91 GLY A CA 1
ATOM 726 C C . GLY A 1 91 ? 19.113 -8.073 -5.586 1.00 56.62 91 GLY A C 1
ATOM 727 O O . GLY A 1 91 ? 18.708 -6.945 -5.868 1.00 56.62 91 GLY A O 1
ATOM 728 N N . LYS A 1 92 ? 19.326 -9.026 -6.500 1.00 55.97 92 LYS A N 1
ATOM 729 C CA . LYS A 1 92 ? 19.284 -8.844 -7.951 1.00 55.97 92 LYS A CA 1
ATOM 730 C C . LYS A 1 92 ? 17.862 -8.640 -8.483 1.00 55.97 92 LYS A C 1
ATOM 732 O O . LYS A 1 92 ? 17.691 -7.859 -9.411 1.00 55.97 92 LYS A O 1
ATOM 737 N N . ASP A 1 93 ? 16.845 -9.240 -7.861 1.00 54.84 93 ASP A N 1
ATOM 738 C CA . ASP A 1 93 ? 15.455 -9.167 -8.352 1.00 54.84 93 ASP A CA 1
ATOM 739 C C . ASP A 1 93 ? 14.772 -7.815 -8.105 1.00 54.84 93 ASP A C 1
ATOM 741 O O . ASP A 1 93 ? 13.748 -7.507 -8.712 1.00 54.84 93 ASP A O 1
ATOM 745 N N . SER A 1 94 ? 15.325 -6.994 -7.212 1.00 56.97 94 SER A N 1
ATOM 746 C CA . SER A 1 94 ? 14.760 -5.689 -6.854 1.00 56.97 94 SER A CA 1
ATOM 747 C C . SER A 1 94 ? 15.748 -4.531 -6.983 1.00 56.97 94 SER A C 1
ATOM 749 O O . SER A 1 94 ? 15.430 -3.414 -6.576 1.00 56.97 94 SER A O 1
ATOM 751 N N . GLY A 1 95 ? 16.951 -4.777 -7.514 1.00 58.06 95 GLY A N 1
ATOM 752 C CA . GLY A 1 95 ? 18.014 -3.770 -7.582 1.00 58.06 95 GLY A CA 1
ATOM 753 C C . GLY A 1 95 ? 18.430 -3.244 -6.202 1.00 58.06 95 GLY A C 1
ATOM 754 O O . GLY A 1 95 ? 18.698 -2.056 -6.057 1.00 58.06 95 GLY A O 1
ATOM 755 N N . GLY A 1 96 ? 18.409 -4.104 -5.177 1.00 62.50 96 GLY A N 1
ATOM 756 C CA . GLY A 1 96 ? 18.706 -3.740 -3.786 1.00 62.50 96 GLY A CA 1
ATOM 757 C C . GLY A 1 96 ? 17.543 -3.100 -3.017 1.00 62.50 96 GLY A C 1
ATOM 758 O O . GLY A 1 96 ? 17.667 -2.870 -1.818 1.00 62.50 96 GLY A O 1
ATOM 759 N N . TYR A 1 97 ? 16.392 -2.857 -3.655 1.00 64.69 97 TYR A N 1
ATOM 760 C CA . TYR A 1 97 ? 15.215 -2.296 -2.988 1.00 64.69 97 TYR A CA 1
ATOM 761 C C . TYR A 1 97 ? 14.529 -3.330 -2.078 1.00 64.69 97 TYR A C 1
ATOM 763 O O . TYR A 1 97 ? 14.354 -4.493 -2.464 1.00 64.69 97 TYR A O 1
ATOM 771 N N . ARG A 1 98 ? 14.146 -2.917 -0.867 1.00 74.62 98 ARG A N 1
ATOM 772 C CA . ARG A 1 98 ? 13.561 -3.772 0.174 1.00 74.62 98 ARG A CA 1
ATOM 773 C C . ARG A 1 98 ? 12.475 -2.986 0.919 1.00 74.62 98 ARG A C 1
ATOM 775 O O . ARG A 1 98 ? 12.742 -1.898 1.419 1.00 74.62 98 ARG A O 1
ATOM 782 N N . ASP A 1 99 ? 11.263 -3.531 0.978 1.00 83.31 99 ASP A N 1
ATOM 783 C CA . ASP A 1 99 ? 10.127 -2.976 1.725 1.00 83.31 99 ASP A CA 1
ATOM 784 C C . ASP A 1 99 ? 9.211 -4.082 2.284 1.00 83.31 99 ASP A C 1
ATOM 786 O O . ASP A 1 99 ? 9.311 -5.257 1.910 1.00 83.31 99 ASP A O 1
ATOM 790 N N . LEU A 1 100 ? 8.313 -3.723 3.201 1.00 87.19 100 LEU A N 1
ATOM 791 C CA . LEU A 1 100 ? 7.117 -4.516 3.495 1.00 87.19 100 LEU A CA 1
ATOM 792 C C . LEU A 1 100 ? 5.940 -3.853 2.796 1.00 87.19 100 LEU A C 1
ATOM 794 O O . LEU A 1 100 ? 5.571 -2.734 3.131 1.00 87.19 100 LEU A O 1
ATOM 798 N N . LEU A 1 101 ? 5.343 -4.545 1.832 1.00 90.81 101 LEU A N 1
ATOM 799 C CA . LEU A 1 101 ? 4.131 -4.064 1.178 1.00 90.81 101 LEU A CA 1
ATOM 800 C C . LEU A 1 101 ? 2.917 -4.694 1.845 1.00 90.81 101 LEU A C 1
ATOM 802 O O . LEU A 1 101 ? 2.835 -5.920 1.948 1.00 90.81 101 LEU A O 1
ATOM 806 N N . ILE A 1 102 ? 1.976 -3.857 2.253 1.00 93.00 102 ILE A N 1
ATOM 807 C CA . ILE A 1 102 ? 0.756 -4.246 2.943 1.00 93.00 102 ILE A CA 1
ATOM 808 C C . ILE A 1 102 ? -0.428 -3.727 2.142 1.00 93.00 102 ILE A C 1
ATOM 810 O O . ILE A 1 102 ? -0.471 -2.554 1.789 1.00 93.00 102 ILE A O 1
ATOM 814 N N . ASN A 1 103 ? -1.393 -4.598 1.877 1.00 96.25 103 ASN A N 1
ATOM 815 C CA . ASN A 1 103 ? -2.696 -4.177 1.383 1.00 96.25 103 ASN A CA 1
ATOM 816 C C . ASN A 1 103 ? -3.653 -4.129 2.566 1.00 96.25 103 ASN A C 1
ATOM 818 O O . ASN A 1 103 ? -3.800 -5.139 3.265 1.00 96.25 103 ASN A O 1
ATOM 822 N N . ILE A 1 104 ? -4.303 -2.988 2.757 1.00 95.94 104 ILE A N 1
ATOM 823 C CA . ILE A 1 104 ? -5.250 -2.758 3.847 1.00 95.94 104 ILE A CA 1
ATOM 824 C C . ILE A 1 104 ? -6.605 -2.299 3.311 1.00 95.94 104 ILE A C 1
ATOM 826 O O . ILE A 1 104 ? -6.705 -1.776 2.202 1.00 95.94 104 ILE A O 1
ATOM 830 N N . ARG A 1 105 ? -7.634 -2.498 4.126 1.00 96.44 105 ARG A N 1
ATOM 831 C CA . ARG A 1 105 ? -8.941 -1.839 4.056 1.00 96.44 105 ARG A CA 1
ATOM 832 C C . ARG A 1 105 ? -9.132 -1.036 5.338 1.00 96.44 105 ARG A C 1
ATOM 834 O O . ARG A 1 105 ? -8.590 -1.431 6.368 1.00 96.44 105 ARG A O 1
ATOM 841 N N . ILE A 1 106 ? -9.910 0.036 5.272 1.00 95.56 106 ILE A N 1
ATOM 842 C CA . ILE A 1 106 ? -10.302 0.830 6.441 1.00 95.56 106 ILE A CA 1
ATOM 843 C C . ILE A 1 106 ? -11.829 0.781 6.492 1.00 95.56 106 ILE A C 1
ATOM 845 O O . ILE A 1 106 ? -12.439 1.601 5.826 1.00 95.56 106 ILE A O 1
ATOM 849 N N . PRO A 1 107 ? -12.461 -0.235 7.109 1.00 95.88 107 PRO A N 1
ATOM 850 C CA . PRO A 1 107 ? -13.913 -0.401 7.081 1.00 95.88 107 PRO A CA 1
ATOM 851 C C . PRO A 1 107 ? -14.579 0.293 8.281 1.00 95.88 107 PRO A C 1
ATOM 853 O O . PRO A 1 107 ? -15.121 -0.366 9.167 1.00 95.88 107 PRO A O 1
ATOM 856 N N . THR A 1 108 ? -14.518 1.622 8.320 1.00 94.62 108 THR A N 1
ATOM 857 C CA . THR A 1 108 ? -15.205 2.449 9.328 1.00 94.62 108 THR A CA 1
ATOM 858 C C . THR A 1 108 ? -16.580 2.902 8.834 1.00 94.62 108 THR A C 1
ATOM 860 O O . THR A 1 108 ? -16.861 2.863 7.633 1.00 94.62 108 THR A O 1
ATOM 863 N N . GLU A 1 109 ? -17.433 3.394 9.735 1.00 95.06 109 GLU A N 1
ATOM 864 C CA . GLU A 1 109 ? -18.730 3.992 9.375 1.00 95.06 109 GLU A CA 1
ATOM 865 C C . GLU A 1 109 ? -18.582 5.130 8.349 1.00 95.06 109 GLU A C 1
ATOM 867 O O . GLU A 1 109 ? -19.336 5.204 7.377 1.00 95.06 109 GLU A O 1
ATOM 872 N N . GLU A 1 110 ? -17.550 5.964 8.504 1.00 94.12 110 GLU A N 1
ATOM 873 C CA . GLU A 1 110 ? -17.223 7.038 7.563 1.00 94.12 110 GLU A CA 1
ATOM 874 C C . GLU A 1 110 ? -16.935 6.483 6.161 1.00 94.12 110 GLU A C 1
ATOM 876 O O . GLU A 1 110 ? -17.553 6.893 5.177 1.00 94.12 110 GLU A O 1
ATOM 881 N N . THR A 1 111 ? -16.038 5.498 6.052 1.00 93.81 111 THR A N 1
ATOM 882 C CA . THR A 1 111 ? -15.721 4.894 4.749 1.00 93.81 111 THR A CA 1
ATOM 883 C C . THR A 1 111 ? -16.904 4.145 4.147 1.00 93.81 111 THR A C 1
ATOM 885 O O . THR A 1 111 ? -17.054 4.149 2.929 1.00 93.81 111 THR A O 1
ATOM 888 N N . SER A 1 112 ? -17.772 3.555 4.971 1.00 95.44 112 SER A N 1
ATOM 889 C CA . SER A 1 112 ? -18.992 2.894 4.509 1.00 95.44 112 SER A CA 1
ATOM 890 C C . SER A 1 112 ? -19.979 3.907 3.928 1.00 95.44 112 SER A C 1
ATOM 892 O O . SER A 1 112 ? -20.481 3.707 2.823 1.00 95.44 112 SER A O 1
ATOM 894 N N . THR A 1 113 ? -20.157 5.051 4.594 1.00 96.44 113 THR A N 1
ATOM 895 C CA . THR A 1 113 ? -20.991 6.167 4.112 1.00 96.44 113 THR A CA 1
ATOM 896 C C . THR A 1 113 ? -20.509 6.700 2.760 1.00 96.44 113 THR A C 1
ATOM 898 O O . THR A 1 113 ? -21.313 7.087 1.914 1.00 96.44 113 THR A O 1
ATOM 901 N N . LEU A 1 114 ? -19.195 6.673 2.521 1.00 94.94 114 LEU A N 1
ATOM 902 C CA . LEU A 1 114 ? -18.581 7.074 1.253 1.00 94.94 114 LEU A CA 1
ATOM 903 C C . LEU A 1 114 ? -18.548 5.956 0.190 1.00 94.94 114 LEU A C 1
ATOM 905 O O . LEU A 1 114 ? -18.106 6.207 -0.932 1.00 94.94 114 LEU A O 1
ATOM 909 N N . GLY A 1 115 ? -18.970 4.727 0.515 1.00 95.62 115 GLY A N 1
ATOM 910 C CA . GLY A 1 115 ? -18.867 3.560 -0.373 1.00 95.62 115 GLY A CA 1
ATOM 911 C C . GLY A 1 115 ? -17.427 3.076 -0.612 1.00 95.62 115 GLY A C 1
ATOM 912 O O . GLY A 1 115 ? -17.120 2.509 -1.661 1.00 95.62 115 GLY A O 1
ATOM 913 N N . LEU A 1 116 ? -16.522 3.342 0.333 1.00 94.44 116 LEU A N 1
ATOM 914 C CA . LEU A 1 116 ? -15.079 3.082 0.260 1.00 94.44 116 LEU A CA 1
ATOM 915 C C . LEU A 1 116 ? -14.583 2.020 1.254 1.00 94.44 116 LEU A C 1
ATOM 917 O O . LEU A 1 116 ? -13.402 1.679 1.230 1.00 94.44 116 LEU A O 1
ATOM 921 N N . ASP A 1 117 ? -15.448 1.456 2.090 1.00 93.50 117 ASP A N 1
ATOM 922 C CA . ASP A 1 117 ? -15.130 0.416 3.084 1.00 93.50 117 ASP A CA 1
ATOM 923 C C . ASP A 1 117 ? -14.514 -0.859 2.466 1.00 93.50 117 ASP A C 1
ATOM 925 O O . ASP A 1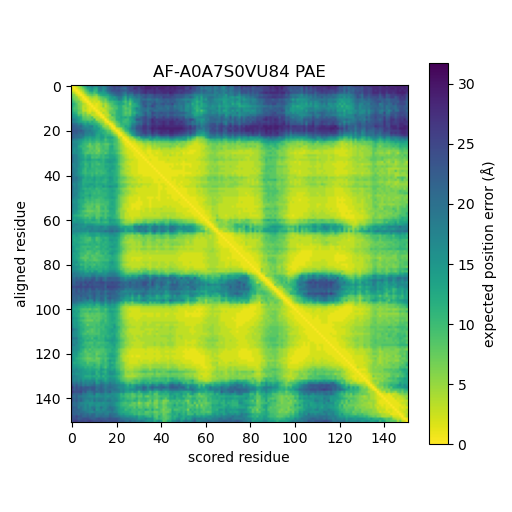 117 ? -13.766 -1.610 3.105 1.00 93.50 117 ASP A O 1
ATOM 929 N N . THR A 1 118 ? -14.780 -1.090 1.177 1.00 94.19 118 THR A N 1
ATOM 930 C CA . THR A 1 118 ? -14.190 -2.184 0.395 1.00 94.19 118 THR A CA 1
ATOM 931 C C . THR A 1 118 ? -12.922 -1.795 -0.378 1.00 94.19 118 THR A C 1
ATOM 933 O O . THR A 1 118 ? -12.239 -2.681 -0.907 1.00 94.19 118 THR A O 1
ATOM 936 N N . HIS A 1 119 ? -12.560 -0.509 -0.425 1.00 95.12 119 HIS A N 1
ATOM 937 C CA . HIS A 1 119 ? -11.408 -0.018 -1.179 1.00 95.12 119 HIS A CA 1
ATOM 938 C C . HIS A 1 119 ? -10.086 -0.503 -0.576 1.00 95.12 119 HIS A C 1
ATOM 940 O O . HIS A 1 119 ? -9.858 -0.432 0.631 1.00 95.12 119 HIS A O 1
ATOM 946 N N . VAL A 1 120 ? -9.182 -0.981 -1.433 1.00 96.69 120 VAL A N 1
ATOM 947 C CA . VAL A 1 120 ? -7.864 -1.457 -1.006 1.00 96.69 120 VAL A CA 1
ATOM 948 C C . VAL A 1 120 ? -6.833 -0.347 -1.153 1.00 96.69 120 VAL A C 1
ATOM 950 O O . VAL A 1 120 ? -6.618 0.167 -2.249 1.00 96.69 120 VAL A O 1
ATOM 953 N N . CYS A 1 121 ? -6.145 -0.046 -0.056 1.00 95.81 121 CYS A N 1
ATOM 954 C CA . CYS A 1 121 ? -4.998 0.852 -0.028 1.00 95.81 121 CYS A CA 1
ATOM 955 C C . CYS A 1 121 ? -3.695 0.047 0.048 1.00 95.81 121 CYS A C 1
ATOM 957 O O . CYS A 1 121 ? -3.596 -0.930 0.797 1.00 95.81 121 CYS A O 1
ATOM 959 N N . GLU A 1 122 ? -2.671 0.483 -0.685 1.00 95.69 122 GLU A N 1
ATOM 960 C CA . GLU A 1 122 ? -1.319 -0.080 -0.594 1.00 95.69 122 GLU A CA 1
ATOM 961 C C . GLU A 1 122 ? -0.448 0.762 0.351 1.00 95.69 122 GLU A C 1
ATOM 963 O O . GLU A 1 122 ? -0.193 1.938 0.099 1.00 95.69 122 GLU A O 1
ATOM 968 N N . VAL A 1 123 ? 0.082 0.154 1.408 1.00 92.38 123 VAL A N 1
ATOM 969 C CA . VAL A 1 123 ? 1.056 0.782 2.306 1.00 92.38 123 VAL A CA 1
ATOM 970 C C . VAL A 1 123 ? 2.409 0.101 2.135 1.00 92.38 123 VAL A C 1
ATOM 972 O O . VAL A 1 123 ? 2.535 -1.112 2.300 1.00 92.38 123 VAL A O 1
ATOM 975 N N . GLN A 1 124 ? 3.439 0.875 1.800 1.00 89.62 124 GLN A N 1
ATOM 976 C CA . GLN A 1 124 ? 4.822 0.399 1.745 1.00 89.62 124 GLN A CA 1
ATOM 977 C C . GLN A 1 124 ? 5.563 0.876 2.992 1.00 89.62 124 GLN A C 1
ATOM 979 O O . GLN A 1 124 ? 5.783 2.075 3.160 1.00 89.62 124 GLN A O 1
ATOM 984 N N . LEU A 1 125 ? 5.975 -0.055 3.848 1.00 86.81 125 LEU A N 1
ATOM 985 C CA . LEU A 1 125 ? 6.862 0.230 4.970 1.00 86.81 125 LEU A CA 1
ATOM 986 C C . LEU A 1 125 ? 8.306 0.104 4.491 1.00 86.81 125 LEU A C 1
ATOM 988 O O . LEU A 1 125 ? 8.731 -0.971 4.053 1.00 86.81 125 LEU A O 1
ATOM 992 N N . ILE A 1 126 ? 9.050 1.203 4.546 1.00 83.25 126 ILE A N 1
ATOM 993 C CA . ILE A 1 126 ? 10.399 1.288 3.984 1.00 83.25 126 ILE A CA 1
ATOM 994 C C . ILE A 1 126 ? 11.352 1.717 5.094 1.00 83.25 126 ILE A C 1
ATOM 996 O O . ILE A 1 126 ? 11.134 2.748 5.725 1.00 83.25 126 ILE A O 1
ATOM 1000 N N . LEU A 1 127 ? 12.431 0.959 5.313 1.00 81.69 127 LEU A N 1
ATOM 1001 C CA . LEU A 1 127 ? 13.471 1.415 6.235 1.00 81.69 127 LEU A CA 1
ATOM 1002 C C . LEU A 1 127 ? 14.165 2.648 5.651 1.00 81.69 127 LEU A C 1
ATOM 1004 O O . LEU A 1 127 ? 14.474 2.675 4.455 1.00 81.69 127 LEU A O 1
ATOM 1008 N N . THR A 1 128 ? 14.452 3.643 6.481 1.00 79.31 128 THR A N 1
ATOM 1009 C CA . THR A 1 128 ? 15.098 4.908 6.084 1.00 79.31 128 THR A CA 1
ATOM 1010 C C . THR A 1 128 ? 16.367 4.693 5.253 1.00 79.31 128 THR A C 1
ATOM 1012 O O . THR A 1 128 ? 16.541 5.325 4.207 1.00 79.31 128 THR A O 1
ATOM 1015 N N . GLY A 1 129 ? 17.205 3.721 5.630 1.00 74.31 129 GLY A N 1
ATOM 1016 C CA . GLY A 1 129 ? 18.387 3.319 4.861 1.00 74.31 129 GLY A CA 1
ATOM 1017 C C . GLY A 1 129 ? 18.065 2.885 3.422 1.00 74.31 129 GLY A C 1
ATOM 1018 O O . GLY A 1 129 ? 18.730 3.315 2.480 1.00 74.31 129 GLY A O 1
ATOM 1019 N N . PHE A 1 130 ? 16.994 2.108 3.218 1.00 73.62 130 PHE A N 1
ATOM 1020 C CA . PHE A 1 130 ? 16.537 1.702 1.880 1.00 73.62 130 PHE A CA 1
ATOM 1021 C C . PHE A 1 130 ? 15.825 2.831 1.127 1.00 73.62 130 PHE A C 1
ATOM 1023 O O . PHE A 1 130 ? 15.903 2.896 -0.103 1.00 73.62 130 PHE A O 1
ATOM 1030 N N . ALA A 1 131 ? 15.159 3.747 1.832 1.00 75.00 131 ALA A N 1
ATOM 1031 C CA . ALA A 1 131 ? 14.523 4.909 1.218 1.00 75.00 131 ALA A CA 1
ATOM 1032 C C . ALA A 1 131 ? 15.552 5.844 0.560 1.00 75.00 131 ALA A 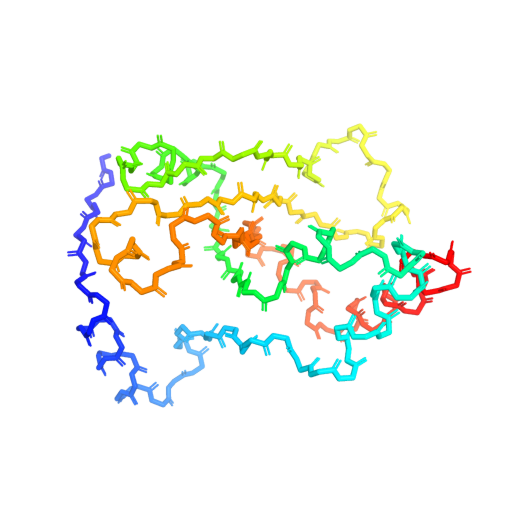C 1
ATOM 1034 O O . ALA A 1 131 ? 15.324 6.297 -0.563 1.00 75.00 131 ALA A O 1
ATOM 1035 N N . LYS A 1 132 ? 16.719 6.045 1.190 1.00 71.31 132 LYS A N 1
ATOM 1036 C CA . LYS A 1 132 ? 17.839 6.821 0.617 1.00 71.31 132 LYS A CA 1
ATOM 1037 C C . LYS A 1 132 ? 18.362 6.217 -0.694 1.00 71.31 132 LYS A C 1
ATOM 1039 O O . LYS A 1 132 ? 18.660 6.937 -1.641 1.00 71.31 132 LYS A O 1
ATOM 1044 N N . LEU A 1 133 ? 18.391 4.888 -0.809 1.00 66.94 133 LEU A N 1
ATOM 1045 C CA . LEU A 1 133 ? 18.772 4.205 -2.056 1.00 66.94 133 LEU A CA 1
ATOM 1046 C C . LEU A 1 133 ? 17.721 4.375 -3.171 1.00 66.94 133 LEU A C 1
ATOM 1048 O O . LEU A 1 133 ? 18.053 4.352 -4.361 1.00 66.94 133 LEU A O 1
ATOM 1052 N N . LYS A 1 134 ? 16.445 4.575 -2.806 1.00 64.94 134 LYS A N 1
ATOM 1053 C CA . LYS A 1 134 ? 15.331 4.775 -3.749 1.00 64.94 134 LYS A CA 1
ATOM 1054 C C . LYS A 1 134 ? 15.455 6.104 -4.507 1.00 64.94 134 LYS A C 1
ATOM 1056 O O . LYS A 1 134 ? 15.110 6.145 -5.689 1.00 64.94 134 LYS A O 1
ATOM 1061 N N . THR A 1 135 ? 15.939 7.167 -3.859 1.00 60.06 135 THR A N 1
ATOM 1062 C CA . THR A 1 135 ? 15.922 8.547 -4.384 1.00 60.06 135 THR A CA 1
ATOM 1063 C C . THR A 1 135 ? 17.072 8.874 -5.341 1.00 60.06 135 THR A C 1
ATOM 1065 O O . THR A 1 135 ? 16.853 9.594 -6.310 1.00 60.06 135 THR A O 1
ATOM 1068 N N . LEU A 1 136 ? 18.268 8.315 -5.135 1.00 56.22 136 LEU A N 1
ATOM 1069 C CA . LEU A 1 136 ? 19.490 8.750 -5.834 1.00 56.22 136 LEU A CA 1
ATOM 1070 C C . LEU A 1 136 ? 19.569 8.390 -7.330 1.00 56.22 136 LEU A C 1
ATOM 1072 O O . LEU A 1 136 ? 20.181 9.116 -8.100 1.00 56.22 136 LEU A O 1
ATOM 1076 N N . THR A 1 137 ? 19.009 7.257 -7.761 1.00 58.50 137 THR A N 1
ATOM 1077 C CA . THR A 1 137 ? 19.023 6.761 -9.170 1.00 58.50 137 THR A CA 1
ATOM 1078 C C . THR A 1 137 ? 18.316 5.405 -9.300 1.00 58.50 137 THR A C 1
ATOM 1080 O O . THR A 1 137 ? 17.917 5.001 -10.39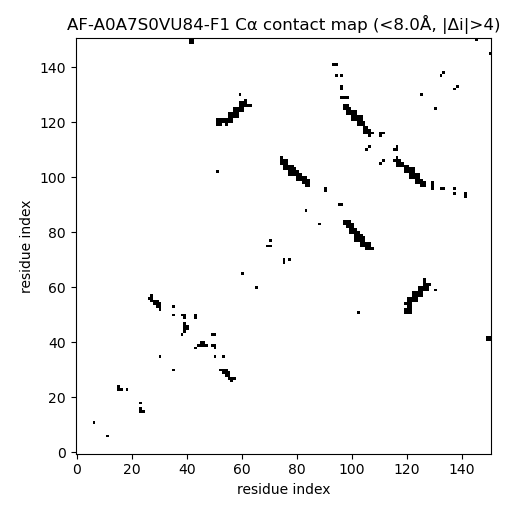8 1.00 58.50 137 THR A O 1
ATOM 1083 N N . GLY A 1 138 ? 18.138 4.697 -8.177 1.00 61.00 138 GLY A N 1
ATOM 1084 C CA . GLY A 1 138 ? 17.594 3.342 -8.116 1.00 61.00 138 GLY A CA 1
ATOM 1085 C C . GLY A 1 138 ? 16.158 3.217 -8.619 1.00 61.00 138 GLY A C 1
ATOM 1086 O O . GLY A 1 138 ? 15.860 2.268 -9.340 1.00 61.00 138 GLY A O 1
ATOM 1087 N N . HIS A 1 139 ? 15.269 4.181 -8.331 1.00 65.62 139 HIS A N 1
ATOM 1088 C CA . HIS A 1 139 ? 13.864 4.062 -8.742 1.00 65.62 139 HIS A CA 1
ATOM 1089 C C . HIS A 1 139 ? 13.686 4.025 -10.267 1.00 65.62 139 HIS A C 1
ATOM 1091 O O . HIS A 1 139 ? 12.942 3.188 -10.774 1.00 65.62 139 HIS A O 1
ATOM 1097 N N . ARG A 1 140 ? 14.401 4.880 -11.012 1.00 68.00 140 ARG A N 1
ATOM 1098 C CA . ARG A 1 140 ? 14.318 4.917 -12.482 1.00 68.00 140 ARG A CA 1
ATOM 1099 C C . ARG A 1 140 ? 14.845 3.620 -13.101 1.00 68.00 140 ARG A C 1
ATOM 1101 O O . ARG A 1 140 ? 14.171 3.041 -13.948 1.00 68.00 140 ARG A O 1
ATOM 1108 N N . ARG A 1 141 ? 15.998 3.135 -12.626 1.00 67.56 141 ARG A N 1
ATOM 1109 C CA . ARG A 1 141 ? 16.603 1.870 -13.080 1.00 67.56 141 ARG A CA 1
ATOM 1110 C C . ARG A 1 141 ? 15.722 0.664 -12.753 1.00 67.56 141 ARG A C 1
ATOM 1112 O O . ARG A 1 141 ? 15.533 -0.198 -13.602 1.00 67.56 141 ARG A O 1
ATOM 1119 N N . TYR A 1 142 ? 15.126 0.636 -11.560 1.00 66.94 142 TYR A N 1
ATOM 1120 C CA . TYR A 1 142 ? 14.177 -0.406 -11.168 1.00 66.94 142 TYR A CA 1
ATOM 1121 C C . TYR A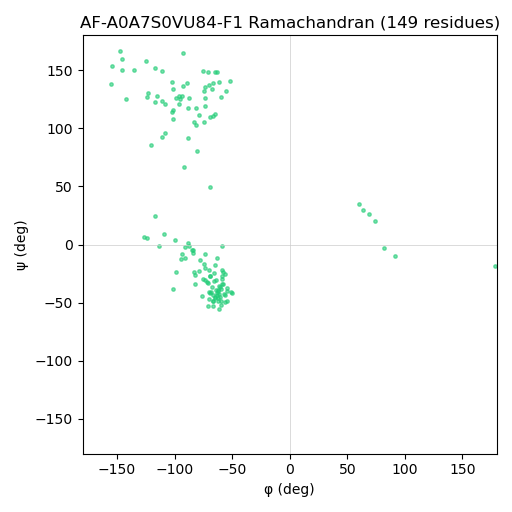 1 142 ? 12.935 -0.412 -12.062 1.00 66.94 142 TYR A C 1
ATOM 1123 O O . TYR A 1 142 ? 12.530 -1.471 -12.527 1.00 66.94 142 TYR A O 1
ATOM 1131 N N . VAL A 1 143 ? 12.346 0.757 -12.344 1.00 70.50 143 VAL A N 1
ATOM 1132 C CA . VAL A 1 143 ? 11.182 0.850 -13.240 1.00 70.50 143 VAL A CA 1
ATOM 1133 C C . VAL A 1 143 ? 11.534 0.354 -14.642 1.00 70.50 143 VAL A C 1
ATOM 1135 O O . VAL A 1 143 ? 10.759 -0.402 -15.214 1.00 70.50 143 VAL A O 1
ATOM 1138 N N . GLN A 1 144 ? 12.705 0.714 -15.173 1.00 72.62 144 GLN A N 1
ATOM 1139 C CA . GLN A 1 144 ? 13.174 0.229 -16.476 1.00 72.62 144 GLN A CA 1
ATOM 1140 C C . GLN A 1 144 ? 13.359 -1.295 -16.492 1.00 72.62 144 GLN A C 1
ATOM 1142 O O . GLN A 1 144 ? 12.826 -1.960 -17.377 1.00 72.62 144 GLN A O 1
ATOM 1147 N N . TYR A 1 145 ? 14.046 -1.852 -15.491 1.00 70.62 145 TYR A N 1
ATOM 1148 C CA . TYR A 1 145 ? 14.247 -3.297 -15.353 1.00 70.62 145 TYR A CA 1
ATOM 1149 C C . TYR A 1 145 ? 12.923 -4.063 -15.213 1.00 70.62 145 TYR A C 1
ATOM 1151 O O . TYR A 1 145 ? 12.716 -5.071 -15.885 1.00 70.62 145 TYR A O 1
ATOM 1159 N N . ARG A 1 146 ? 12.005 -3.570 -14.372 1.00 69.12 146 ARG A N 1
ATOM 1160 C CA . ARG A 1 146 ? 10.693 -4.190 -14.153 1.00 69.12 146 ARG A CA 1
ATOM 1161 C C . ARG A 1 146 ? 9.837 -4.148 -15.419 1.00 69.12 146 ARG A C 1
ATOM 1163 O O . ARG A 1 146 ? 9.293 -5.171 -15.817 1.00 69.12 146 ARG A O 1
ATOM 1170 N N . ASN A 1 147 ? 9.781 -2.995 -16.087 1.00 70.88 147 ASN A N 1
ATOM 1171 C CA . ASN A 1 147 ? 9.029 -2.853 -17.331 1.00 70.88 147 ASN A CA 1
ATOM 1172 C C . ASN A 1 147 ? 9.572 -3.791 -18.427 1.00 70.88 147 ASN A C 1
ATOM 1174 O O . ASN A 1 147 ? 8.783 -4.344 -19.185 1.00 70.88 147 ASN A O 1
ATOM 1178 N N . ALA A 1 148 ? 10.891 -4.017 -18.490 1.00 67.44 148 ALA A N 1
ATOM 1179 C CA . ALA A 1 148 ? 11.494 -4.973 -19.424 1.00 67.44 148 ALA A CA 1
ATOM 1180 C C . ALA A 1 148 ? 11.105 -6.438 -19.137 1.00 67.44 148 ALA A C 1
ATOM 1182 O O . ALA A 1 148 ? 11.111 -7.259 -20.048 1.00 67.44 148 ALA A O 1
ATOM 1183 N N . LYS A 1 149 ? 10.734 -6.765 -17.891 1.00 66.25 149 LYS A N 1
ATOM 1184 C CA . LYS A 1 149 ? 10.213 -8.083 -17.495 1.00 66.25 149 LYS A CA 1
ATOM 1185 C C . LYS A 1 149 ? 8.706 -8.259 -17.729 1.00 66.25 149 LYS A C 1
ATOM 1187 O O . LYS A 1 149 ? 8.203 -9.355 -17.506 1.00 66.25 149 LYS A O 1
ATOM 1192 N N . GLY A 1 150 ? 7.993 -7.216 -18.164 1.00 57.75 150 GLY A N 1
ATOM 1193 C CA . GLY A 1 150 ? 6.535 -7.258 -18.330 1.00 57.75 150 GLY A CA 1
ATOM 1194 C C . GLY A 1 150 ? 5.749 -7.228 -17.013 1.00 57.75 150 GLY A C 1
ATOM 1195 O O . GLY A 1 150 ? 4.588 -7.626 -16.996 1.00 57.75 150 GLY A O 1
ATOM 1196 N N . GLU A 1 151 ? 6.369 -6.768 -15.917 1.00 49.34 151 GLU A N 1
ATOM 1197 C CA . GLU A 1 151 ? 5.735 -6.619 -14.592 1.00 49.34 151 GLU A CA 1
ATOM 1198 C C . GLU A 1 151 ? 5.240 -5.191 -14.291 1.00 49.34 151 GLU A C 1
ATOM 1200 O O . GLU A 1 151 ? 5.990 -4.197 -14.475 1.00 49.34 151 GLU A O 1
#

Nearest PDB structures (foldseek):
  6ox6-as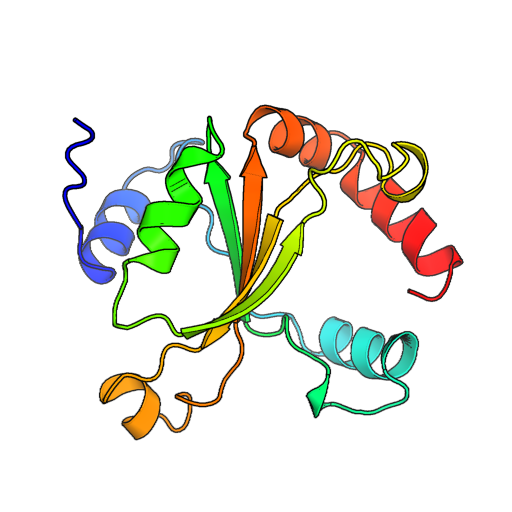sembly1_A  TM=5.482E-01  e=1.582E-04  Pseudomonas aeruginosa
  9erv-assembly1_A  TM=7.344E-01  e=1.454E-02  Salmonella
  7ztb-assembly1_A  TM=6.435E-01  e=5.519E-03  Salmonella
  5d46-assembly1_A  TM=4.899E-01  e=1.731E+00  Mus musculus

Foldseek 3Di:
DDDDPDDDPVCLVVVQVPDPDPPGDDADDFDDPVRLVVCCVQPPVNDSVPSQARAEDEDEDQDPVCVVVQVPDPQKDWDDWDFQQDPVDDCVLQVNAGWIKIWIFRQDPVCVVVVRNPRIYIYTYGYPVNVVVCPPCRVVVRVVVVVVVSD